Protein AF-A0A357T5W5-F1 (afdb_monomer_lite)

pLDDT: mean 95.03, std 3.57, range [70.94, 98.44]

Radius of gyration: 16.22 Å; chains: 1; bounding box: 42×27×41 Å

Structure (mmCIF, N/CA/C/O backbone):
data_AF-A0A357T5W5-F1
#
_entry.id   AF-A0A357T5W5-F1
#
loop_
_atom_site.group_PDB
_atom_site.id
_atom_site.type_symbol
_atom_site.label_atom_id
_atom_site.label_alt_id
_atom_site.label_comp_id
_atom_site.label_asym_id
_atom_site.label_entity_id
_atom_site.label_seq_id
_atom_site.pdbx_PDB_ins_code
_atom_site.Cartn_x
_atom_site.Cartn_y
_atom_site.Cartn_z
_atom_site.occupancy
_atom_site.B_iso_or_equiv
_atom_site.auth_seq_id
_atom_site.auth_comp_id
_atom_site.auth_asym_id
_atom_site.auth_atom_id
_atom_site.pdbx_PDB_model_num
ATOM 1 N N . ASP A 1 1 ? 4.347 16.842 -11.942 1.00 87.00 1 ASP A N 1
ATOM 2 C CA . ASP A 1 1 ? 3.102 16.610 -12.704 1.00 87.00 1 ASP A CA 1
ATOM 3 C C . ASP A 1 1 ? 2.387 15.322 -12.287 1.00 87.00 1 ASP A C 1
ATOM 5 O O . ASP A 1 1 ? 1.247 15.400 -11.843 1.00 87.00 1 ASP A O 1
ATOM 9 N N . ILE A 1 2 ? 3.052 14.156 -12.333 1.00 92.25 2 ILE A N 1
ATOM 10 C CA . ILE A 1 2 ? 2.414 12.856 -12.032 1.00 92.25 2 ILE A CA 1
ATOM 11 C C . ILE A 1 2 ? 1.764 12.770 -10.642 1.00 92.25 2 ILE A C 1
ATOM 13 O O . ILE A 1 2 ? 0.662 12.247 -10.541 1.00 92.25 2 ILE A O 1
ATOM 17 N N . ILE A 1 3 ? 2.386 13.351 -9.607 1.00 94.75 3 ILE A N 1
ATOM 18 C CA . ILE A 1 3 ? 1.844 13.403 -8.237 1.00 94.75 3 ILE A CA 1
ATOM 19 C C . ILE A 1 3 ? 0.488 14.128 -8.214 1.00 94.75 3 ILE A C 1
ATOM 21 O O . ILE A 1 3 ? -0.508 13.572 -7.769 1.00 94.75 3 ILE A O 1
ATOM 25 N N . ASN A 1 4 ? 0.407 15.344 -8.761 1.00 96.31 4 ASN A N 1
ATOM 26 C CA . ASN A 1 4 ? -0.832 16.132 -8.739 1.00 96.31 4 ASN A CA 1
ATOM 27 C C . ASN A 1 4 ? -1.959 15.451 -9.528 1.00 96.31 4 ASN A C 1
ATOM 29 O O . ASN A 1 4 ? -3.103 15.409 -9.075 1.00 96.31 4 ASN A O 1
ATOM 33 N N . LYS A 1 5 ? -1.637 14.893 -10.701 1.00 96.56 5 LYS A N 1
ATOM 34 C CA . LYS A 1 5 ? -2.619 14.221 -11.562 1.00 96.56 5 LYS A CA 1
ATOM 35 C C . LYS A 1 5 ? -3.129 12.917 -10.949 1.00 96.56 5 LYS A C 1
ATOM 37 O O . LYS A 1 5 ? -4.328 12.656 -11.014 1.00 96.56 5 LYS A O 1
ATOM 42 N N . SER A 1 6 ? -2.257 12.122 -10.328 1.00 96.06 6 SER A N 1
ATOM 43 C CA . SER A 1 6 ? -2.672 10.895 -9.643 1.00 96.06 6 SER A CA 1
ATOM 44 C C . SER A 1 6 ? -3.495 11.197 -8.387 1.00 96.06 6 SER A C 1
ATOM 46 O O . SER A 1 6 ? -4.497 10.523 -8.153 1.00 96.06 6 SER A O 1
ATOM 48 N N . HIS A 1 7 ? -3.166 12.258 -7.640 1.00 95.12 7 HIS A N 1
ATOM 49 C CA . HIS A 1 7 ? -3.998 12.737 -6.533 1.00 95.12 7 HIS A CA 1
ATOM 50 C C . HIS A 1 7 ? -5.398 13.143 -6.995 1.00 95.12 7 HIS A C 1
ATOM 52 O O . HIS A 1 7 ? -6.385 12.696 -6.410 1.00 95.12 7 HIS A O 1
ATOM 58 N N . PHE A 1 8 ? -5.497 13.945 -8.060 1.00 96.56 8 PHE A N 1
ATOM 59 C CA . PHE A 1 8 ? -6.792 14.332 -8.620 1.00 96.56 8 PHE A CA 1
ATOM 60 C C . PHE A 1 8 ? -7.598 13.109 -9.075 1.00 96.56 8 PHE A C 1
ATOM 62 O O . PHE A 1 8 ? -8.778 13.007 -8.752 1.00 96.56 8 PHE A O 1
ATOM 69 N N . LEU A 1 9 ? -6.964 12.153 -9.763 1.00 96.56 9 LEU A N 1
ATOM 70 C CA . LEU A 1 9 ? -7.614 10.911 -10.189 1.00 96.56 9 LEU A CA 1
ATOM 71 C C . LEU A 1 9 ? -8.157 10.108 -8.997 1.00 96.56 9 LEU A C 1
ATOM 73 O O . LEU A 1 9 ? -9.287 9.626 -9.050 1.00 96.56 9 LEU A O 1
ATOM 77 N N . GLY A 1 10 ? -7.375 9.981 -7.922 1.00 95.56 10 GLY A N 1
ATOM 78 C CA . GLY A 1 10 ? -7.814 9.317 -6.694 1.00 95.56 10 GLY A CA 1
ATOM 79 C C . GLY A 1 10 ? -9.004 10.025 -6.043 1.00 95.56 10 GLY A C 1
ATOM 80 O O . GLY A 1 10 ? -9.985 9.376 -5.686 1.00 95.56 10 GLY A O 1
ATOM 81 N N . ALA A 1 11 ? -8.957 11.357 -5.955 1.00 95.06 11 ALA A N 1
ATOM 82 C CA . ALA A 1 11 ? -10.044 12.163 -5.404 1.00 95.06 11 ALA A CA 1
ATOM 83 C C . ALA A 1 11 ? -11.328 12.068 -6.245 1.00 95.06 11 ALA A C 1
ATOM 85 O O . ALA A 1 11 ? -12.410 11.890 -5.693 1.00 95.06 11 ALA A O 1
ATOM 86 N N . ALA A 1 12 ? -11.208 12.126 -7.574 1.00 96.56 12 ALA A N 1
ATOM 87 C CA . ALA A 1 12 ? -12.336 11.999 -8.494 1.00 96.56 12 ALA A CA 1
ATOM 88 C C . ALA A 1 12 ? -12.970 10.596 -8.463 1.00 96.56 12 ALA A C 1
ATOM 90 O O . ALA A 1 12 ? -14.174 10.461 -8.671 1.00 96.56 12 ALA A O 1
ATOM 91 N N . TYR A 1 13 ? -12.177 9.551 -8.204 1.00 96.12 13 TYR A N 1
ATOM 92 C CA . TYR A 1 13 ? -12.678 8.180 -8.089 1.00 96.12 13 TYR A CA 1
ATOM 93 C C . TYR A 1 13 ? -13.421 7.913 -6.767 1.00 96.12 13 TYR A C 1
ATOM 95 O O . TYR A 1 13 ? -14.358 7.109 -6.754 1.00 96.12 13 TYR A O 1
ATOM 103 N N . GLY A 1 14 ? -13.041 8.608 -5.690 1.00 95.75 14 GLY A N 1
ATOM 104 C CA . GLY A 1 14 ? -13.668 8.525 -4.367 1.00 95.75 14 GLY A CA 1
ATOM 105 C C . GLY A 1 14 ? -12.893 7.639 -3.387 1.00 95.75 14 GLY A C 1
ATOM 106 O O . GLY A 1 14 ? -12.441 6.539 -3.725 1.00 95.75 14 GLY A O 1
ATOM 107 N N . MET A 1 15 ? -12.738 8.113 -2.146 1.00 89.44 15 MET A N 1
ATOM 108 C CA . MET A 1 15 ? -11.965 7.411 -1.113 1.00 89.44 15 MET A CA 1
ATOM 109 C C . MET A 1 15 ? -12.615 6.089 -0.702 1.00 89.44 15 MET A C 1
ATOM 111 O O . MET A 1 15 ? -11.921 5.091 -0.530 1.00 89.44 15 MET A O 1
ATOM 115 N N . GLU A 1 16 ? -13.940 6.046 -0.621 1.00 87.50 16 GLU A N 1
ATOM 116 C CA . GLU A 1 16 ? -14.728 4.871 -0.245 1.00 87.50 16 GLU A CA 1
ATOM 117 C C . GLU A 1 16 ? -14.572 3.698 -1.225 1.00 87.50 16 GLU A C 1
ATOM 119 O O . GLU A 1 16 ? -14.742 2.534 -0.859 1.00 87.50 16 GLU A O 1
ATOM 124 N N . LYS A 1 17 ? -14.210 3.990 -2.480 1.00 90.81 17 LYS A N 1
ATOM 125 C CA . LYS A 1 17 ? -13.952 2.980 -3.515 1.00 90.81 17 LYS A CA 1
ATOM 126 C C . LYS A 1 17 ? -12.485 2.590 -3.625 1.00 90.81 17 LYS A C 1
ATOM 128 O O . LYS A 1 17 ? -12.187 1.633 -4.341 1.00 90.81 17 LYS A O 1
ATOM 133 N N . MET A 1 18 ? -11.590 3.333 -2.980 1.00 92.62 18 MET A N 1
ATOM 134 C CA . MET A 1 18 ? -10.143 3.222 -3.155 1.00 92.62 18 MET A CA 1
ATOM 135 C C . MET A 1 18 ? -9.438 2.694 -1.906 1.00 92.62 18 MET A C 1
ATOM 137 O O . MET A 1 18 ? -8.524 1.881 -2.018 1.00 92.62 18 MET A O 1
ATOM 141 N N . MET A 1 19 ? -9.843 3.159 -0.725 1.00 91.19 19 MET A N 1
ATOM 142 C CA . MET A 1 19 ? -9.156 2.878 0.530 1.00 91.19 19 MET A CA 1
ATOM 143 C C . MET A 1 19 ? -9.129 1.375 0.824 1.00 91.19 19 MET A C 1
ATOM 145 O O . MET A 1 19 ? -10.147 0.691 0.728 1.00 91.19 19 MET A O 1
ATOM 149 N N . GLY A 1 20 ? -7.939 0.863 1.151 1.00 91.38 20 GLY A N 1
ATOM 150 C CA . GLY A 1 20 ? -7.728 -0.545 1.487 1.00 91.38 20 GLY A CA 1
ATOM 151 C C . GLY A 1 20 ? -7.943 -1.528 0.331 1.00 91.38 20 GLY A C 1
ATOM 152 O O . GLY A 1 20 ? -8.079 -2.716 0.597 1.00 91.38 20 GLY A O 1
ATOM 153 N N . ARG A 1 21 ? -8.005 -1.084 -0.934 1.00 92.75 21 ARG A N 1
ATOM 154 C CA . ARG A 1 21 ? -8.215 -1.955 -2.106 1.00 92.75 21 ARG A CA 1
ATOM 155 C C . ARG A 1 21 ? -7.004 -1.951 -3.035 1.00 92.75 21 ARG A C 1
ATOM 157 O O . ARG A 1 21 ? -6.385 -0.914 -3.244 1.00 92.75 21 ARG A O 1
ATOM 164 N N . ASP A 1 22 ? -6.717 -3.105 -3.634 1.00 93.12 22 ASP A N 1
ATOM 165 C CA . ASP A 1 22 ? -5.609 -3.282 -4.582 1.00 93.12 22 ASP A CA 1
ATOM 166 C C . ASP A 1 22 ? -5.868 -2.551 -5.917 1.00 93.12 22 ASP A C 1
ATOM 168 O O . ASP A 1 22 ? -5.168 -1.613 -6.308 1.00 93.12 22 ASP A O 1
ATOM 172 N N . HIS A 1 23 ? -6.936 -2.942 -6.615 1.00 93.88 23 HIS A N 1
ATOM 173 C CA . HIS A 1 23 ? -7.201 -2.480 -7.975 1.00 93.88 23 HIS A CA 1
ATOM 174 C C . HIS A 1 23 ? -7.884 -1.111 -8.005 1.00 93.88 23 HIS A C 1
ATOM 176 O O . HIS A 1 23 ? -9.110 -0.996 -8.063 1.00 93.88 23 HIS A O 1
ATOM 182 N N . THR A 1 24 ? -7.071 -0.059 -8.026 1.00 96.06 24 THR A N 1
ATOM 183 C CA . THR A 1 24 ? -7.529 1.335 -8.087 1.00 96.06 24 THR A CA 1
ATOM 184 C C . THR A 1 24 ? -7.038 2.021 -9.367 1.00 96.06 24 THR A C 1
ATOM 186 O O . THR A 1 24 ? -6.014 1.619 -9.925 1.00 96.06 24 THR A O 1
ATOM 189 N N . PRO A 1 25 ? -7.727 3.062 -9.875 1.00 95.94 25 PRO A N 1
ATOM 190 C CA . PRO A 1 25 ? -7.280 3.778 -11.073 1.00 95.94 25 PRO A CA 1
ATOM 191 C C . PRO A 1 25 ? -5.877 4.375 -10.931 1.00 95.94 25 PRO A C 1
ATOM 193 O O . PRO A 1 25 ? -5.085 4.314 -11.865 1.00 95.94 25 PRO A O 1
ATOM 196 N N . VAL A 1 26 ? -5.546 4.893 -9.745 1.00 95.88 26 VAL A N 1
ATOM 197 C CA . VAL A 1 26 ? -4.207 5.413 -9.441 1.00 95.88 26 VAL A CA 1
ATOM 198 C C . VAL A 1 26 ? -3.160 4.303 -9.529 1.00 95.88 26 VAL A C 1
ATOM 200 O O . VAL A 1 26 ? -2.126 4.489 -10.168 1.00 95.88 26 VAL A O 1
ATOM 203 N N . ARG A 1 27 ? -3.449 3.127 -8.956 1.00 96.06 27 ARG A N 1
ATOM 204 C CA . ARG A 1 27 ? -2.551 1.968 -9.025 1.00 96.06 27 ARG A CA 1
ATOM 205 C C . ARG A 1 27 ? -2.321 1.520 -10.468 1.00 96.06 27 ARG A C 1
ATOM 207 O O . ARG A 1 27 ? -1.174 1.350 -10.858 1.00 96.06 27 ARG A O 1
ATOM 214 N N . LYS A 1 28 ? -3.378 1.454 -11.285 1.00 96.31 28 LYS A N 1
ATOM 215 C CA . LYS A 1 28 ? -3.284 1.116 -12.718 1.00 96.31 28 LYS A CA 1
ATOM 216 C C . LYS A 1 28 ? -2.384 2.072 -13.504 1.00 96.31 28 LYS A C 1
ATOM 218 O O . LYS A 1 28 ? -1.635 1.621 -14.360 1.00 96.31 28 LYS A O 1
ATOM 223 N N . VAL A 1 29 ? -2.434 3.377 -13.217 1.00 96.69 29 VAL A N 1
ATOM 224 C CA . VAL A 1 29 ? -1.547 4.363 -13.865 1.00 96.69 29 VAL A CA 1
ATOM 225 C C . VAL A 1 29 ? -0.082 4.090 -13.530 1.00 96.69 29 VAL A C 1
ATOM 227 O O . VAL A 1 29 ? 0.772 4.159 -14.411 1.00 96.69 29 VAL A O 1
ATOM 230 N N . PHE A 1 30 ? 0.221 3.770 -12.272 1.00 95.56 30 PHE A N 1
ATOM 231 C CA . PHE A 1 30 ? 1.590 3.466 -11.870 1.00 95.56 30 PHE A CA 1
ATOM 232 C C . PHE A 1 30 ? 2.073 2.106 -12.380 1.00 95.56 30 PHE A C 1
ATOM 234 O O . PHE A 1 30 ? 3.233 1.998 -12.754 1.00 95.56 30 PHE A O 1
ATOM 241 N N . ASP A 1 31 ? 1.199 1.102 -12.438 1.00 95.69 31 ASP A N 1
ATOM 242 C CA . ASP A 1 31 ? 1.529 -0.212 -13.000 1.00 95.69 31 ASP A CA 1
ATOM 243 C C . ASP A 1 31 ? 1.828 -0.085 -14.503 1.00 95.69 31 ASP A C 1
ATOM 245 O O . ASP A 1 31 ? 2.853 -0.570 -14.972 1.00 95.69 31 ASP A O 1
ATOM 249 N N . TYR A 1 32 ? 1.029 0.703 -15.235 1.00 96.62 32 TYR A N 1
ATOM 250 C CA . TYR A 1 32 ? 1.320 1.048 -16.628 1.00 96.62 32 TYR A CA 1
ATOM 251 C C . TYR A 1 32 ? 2.683 1.736 -16.772 1.00 96.62 32 TYR A C 1
ATOM 253 O O . TYR A 1 32 ? 3.453 1.403 -17.671 1.00 96.62 32 TYR A O 1
ATOM 261 N N . ALA A 1 33 ? 2.999 2.692 -15.895 1.00 95.25 33 ALA A N 1
ATOM 262 C CA . ALA A 1 33 ? 4.275 3.391 -15.964 1.00 95.25 33 ALA A CA 1
ATOM 263 C C . ALA A 1 33 ? 5.471 2.469 -15.681 1.00 95.25 33 ALA A C 1
ATOM 265 O O . ALA A 1 33 ? 6.498 2.583 -16.351 1.00 95.25 33 ALA A O 1
ATOM 266 N N . GLU A 1 34 ? 5.317 1.547 -14.732 1.00 95.00 34 GLU A N 1
ATOM 267 C CA . GLU A 1 34 ? 6.322 0.536 -14.411 1.00 95.00 34 GLU A CA 1
ATOM 268 C C . GLU A 1 34 ? 6.600 -0.381 -15.608 1.00 95.00 34 GLU A C 1
ATOM 270 O O . GLU A 1 34 ? 7.756 -0.565 -15.990 1.00 95.00 34 GLU A O 1
ATOM 275 N N . GLU A 1 35 ? 5.543 -0.880 -16.250 1.00 95.25 35 GLU A N 1
ATOM 276 C CA . GLU A 1 35 ? 5.631 -1.790 -17.396 1.00 95.25 35 GLU A CA 1
ATOM 277 C C . GLU A 1 35 ? 6.178 -1.130 -18.670 1.00 95.25 35 GLU A C 1
ATOM 279 O O . GLU A 1 35 ? 6.838 -1.798 -19.462 1.00 95.25 35 GLU A O 1
ATOM 284 N N . HIS A 1 36 ? 5.908 0.163 -18.889 1.00 96.69 36 HIS A N 1
ATOM 285 C CA . HIS A 1 36 ? 6.177 0.812 -20.180 1.00 96.69 36 HIS A CA 1
ATOM 286 C C . HIS A 1 36 ? 7.350 1.792 -20.167 1.00 96.69 36 HIS A C 1
ATOM 288 O O . HIS A 1 36 ? 7.922 2.060 -21.222 1.00 96.69 36 HIS A O 1
ATOM 294 N N . PHE A 1 37 ? 7.696 2.368 -19.013 1.00 96.06 37 PHE A N 1
ATOM 295 C CA . PHE A 1 37 ? 8.687 3.450 -18.950 1.00 96.06 37 PHE A CA 1
ATOM 296 C C . PHE A 1 37 ? 9.841 3.182 -17.994 1.00 96.06 37 PHE A C 1
ATOM 298 O O . PHE A 1 37 ? 10.857 3.870 -18.085 1.00 96.06 37 PHE A O 1
ATOM 305 N N . LEU A 1 38 ? 9.708 2.222 -17.076 1.00 95.38 38 LEU A N 1
ATOM 306 C CA . LEU A 1 38 ? 10.707 2.006 -16.032 1.00 95.38 38 LEU A CA 1
ATOM 307 C C . LEU A 1 38 ? 11.506 0.714 -16.207 1.00 95.38 38 LEU A C 1
ATOM 309 O O . LEU A 1 38 ? 12.405 0.478 -15.405 1.00 95.38 38 LEU A O 1
ATOM 313 N N . THR A 1 39 ? 11.254 -0.100 -17.238 1.00 93.19 39 THR A N 1
ATOM 314 C CA . THR A 1 39 ? 11.885 -1.425 -17.429 1.00 93.19 39 THR A CA 1
ATOM 315 C C . THR A 1 39 ? 13.413 -1.388 -17.354 1.00 93.19 39 THR A C 1
ATOM 317 O O . THR A 1 39 ? 14.005 -2.207 -16.653 1.00 93.19 39 THR A O 1
ATOM 320 N N . GLU A 1 40 ? 14.038 -0.384 -17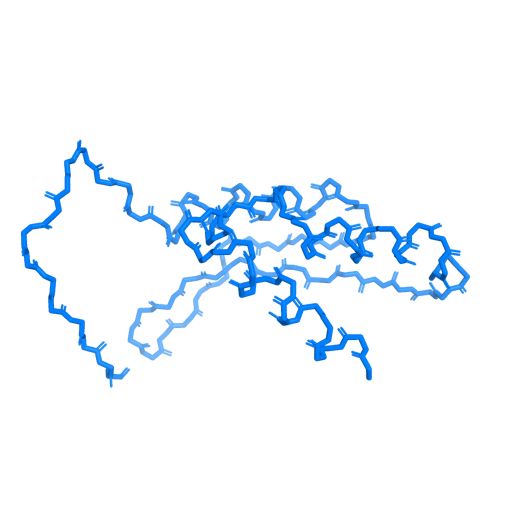.975 1.00 95.88 40 GLU A N 1
ATOM 321 C CA . GLU A 1 40 ? 15.499 -0.215 -18.029 1.00 95.88 40 GLU A CA 1
ATOM 322 C C . GLU A 1 40 ? 16.105 0.375 -16.747 1.00 95.88 40 GLU A C 1
ATOM 324 O O . GLU A 1 40 ? 17.323 0.383 -16.565 1.00 95.88 40 GLU A O 1
ATOM 329 N N . VAL A 1 41 ? 15.272 0.886 -15.838 1.00 95.94 41 VAL A N 1
ATOM 330 C CA . VAL A 1 41 ? 15.734 1.394 -14.547 1.00 95.94 41 VAL A CA 1
ATOM 331 C C . VAL A 1 41 ? 15.884 0.201 -13.597 1.00 95.94 41 VAL A C 1
ATOM 333 O O . VAL A 1 41 ? 14.924 -0.557 -13.437 1.00 95.94 41 VAL A O 1
ATOM 336 N N . PRO A 1 42 ? 17.042 0.006 -12.934 1.00 94.00 42 PRO A N 1
ATOM 337 C CA . PRO A 1 42 ? 17.271 -1.119 -12.025 1.00 94.00 42 PRO A CA 1
ATOM 338 C C . PRO A 1 42 ? 16.560 -0.908 -10.675 1.00 94.00 42 PRO A C 1
ATOM 340 O O . PRO A 1 42 ? 17.191 -0.776 -9.627 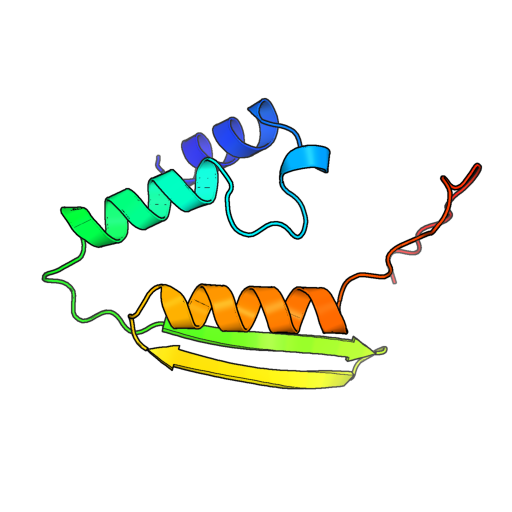1.00 94.00 42 PRO A O 1
ATOM 343 N N . LEU A 1 43 ? 15.228 -0.832 -10.704 1.00 94.31 43 LEU A N 1
ATOM 344 C CA . LEU A 1 43 ? 14.382 -0.621 -9.534 1.00 94.31 43 LEU A CA 1
ATOM 345 C C . LEU A 1 43 ? 14.187 -1.915 -8.742 1.00 94.31 43 LEU A C 1
ATOM 347 O O . LEU A 1 43 ? 14.031 -2.999 -9.304 1.00 94.31 43 LEU A O 1
ATOM 351 N N . GLN A 1 44 ? 14.132 -1.770 -7.421 1.00 95.62 44 GLN A N 1
ATOM 352 C CA . GLN A 1 44 ? 13.657 -2.795 -6.501 1.00 95.62 44 GLN A CA 1
ATOM 353 C C . GLN A 1 44 ? 12.684 -2.171 -5.512 1.00 95.62 44 GLN A C 1
ATOM 355 O O . GLN A 1 44 ? 12.948 -1.091 -4.980 1.00 95.62 44 GLN A O 1
ATOM 360 N N . TYR A 1 45 ? 11.580 -2.865 -5.246 1.00 96.88 45 TYR A N 1
ATOM 361 C CA . TYR A 1 45 ? 10.627 -2.455 -4.225 1.00 96.88 45 TYR A CA 1
ATOM 362 C C . TYR A 1 45 ? 10.846 -3.256 -2.950 1.00 96.88 45 TYR A C 1
ATOM 364 O O . TYR A 1 45 ? 11.053 -4.469 -2.978 1.00 96.88 45 TYR A O 1
ATOM 372 N N . ILE A 1 46 ? 10.791 -2.547 -1.828 1.00 98.00 46 ILE A N 1
ATOM 373 C CA . ILE A 1 46 ? 10.793 -3.109 -0.484 1.00 98.00 46 ILE A CA 1
ATOM 374 C C . ILE A 1 46 ? 9.483 -2.656 0.145 1.00 98.00 46 ILE A C 1
ATOM 376 O O . ILE A 1 46 ? 9.300 -1.477 0.438 1.00 98.00 46 ILE A O 1
ATOM 380 N N . LEU A 1 47 ? 8.549 -3.587 0.284 1.00 98.06 47 LEU A N 1
ATOM 381 C CA . LEU A 1 47 ? 7.210 -3.337 0.794 1.00 98.06 47 LEU A CA 1
ATOM 382 C C . LEU A 1 47 ? 7.140 -3.881 2.219 1.00 98.06 47 LEU A C 1
ATOM 384 O O . LEU A 1 47 ? 7.250 -5.090 2.436 1.00 98.06 47 LEU A O 1
ATOM 388 N N . THR A 1 48 ? 6.968 -2.990 3.191 1.00 98.00 48 THR A N 1
ATOM 389 C CA . THR A 1 48 ? 6.804 -3.353 4.601 1.00 98.00 48 THR A CA 1
ATOM 390 C C . THR A 1 48 ? 5.353 -3.193 5.012 1.00 98.00 48 THR A C 1
ATOM 392 O O . THR A 1 48 ? 4.807 -2.091 4.952 1.00 98.00 48 THR A O 1
ATOM 395 N N . VAL A 1 49 ? 4.744 -4.280 5.470 1.00 98.31 49 VAL A N 1
ATOM 396 C CA . VAL A 1 49 ? 3.447 -4.238 6.143 1.00 98.31 49 VAL A CA 1
ATOM 397 C C . VAL A 1 49 ? 3.710 -4.081 7.626 1.00 98.31 49 VAL A C 1
ATOM 399 O O . VAL A 1 49 ? 4.411 -4.900 8.219 1.00 98.31 49 VAL A O 1
ATOM 402 N N . THR A 1 50 ? 3.164 -3.029 8.221 1.00 97.88 50 THR A N 1
ATOM 403 C CA . THR A 1 50 ? 3.381 -2.696 9.626 1.00 97.88 50 THR A CA 1
ATOM 404 C C . THR A 1 50 ? 2.062 -2.492 10.353 1.00 97.88 50 THR A C 1
ATOM 406 O O . THR A 1 50 ? 1.037 -2.216 9.730 1.00 97.88 50 THR A O 1
ATOM 409 N N . THR A 1 51 ? 2.111 -2.609 11.676 1.00 97.19 51 THR A N 1
ATOM 410 C CA . THR A 1 51 ? 1.082 -2.123 12.604 1.00 97.19 51 THR A CA 1
ATOM 411 C C . THR A 1 51 ? 1.759 -1.268 13.661 1.00 97.19 51 THR A C 1
ATOM 413 O O . THR A 1 51 ? 2.864 -1.599 14.101 1.00 97.19 51 THR A O 1
ATOM 416 N N . THR A 1 52 ? 1.084 -0.213 14.102 1.00 94.50 52 THR A N 1
ATOM 417 C CA . THR A 1 52 ? 1.584 0.689 15.144 1.00 94.50 52 THR A CA 1
ATOM 418 C C . THR A 1 52 ? 0.655 0.643 16.351 1.00 94.50 52 THR A C 1
ATOM 420 O O . THR A 1 52 ? -0.563 0.747 16.207 1.00 94.50 52 THR A O 1
ATOM 423 N N . LYS A 1 53 ? 1.226 0.465 17.544 1.00 90.62 53 LYS A N 1
ATOM 424 C CA . LYS A 1 53 ? 0.518 0.495 18.828 1.00 90.62 53 LYS A CA 1
ATOM 425 C C . LYS A 1 53 ? 1.257 1.447 19.765 1.00 90.62 53 LYS A C 1
ATOM 427 O O . LYS A 1 53 ? 2.326 1.122 20.277 1.00 90.62 53 LYS A O 1
ATOM 432 N N . GLY A 1 54 ? 0.693 2.636 19.974 1.00 88.62 54 GLY A N 1
ATOM 433 C CA . GLY A 1 54 ? 1.380 3.706 20.702 1.00 88.62 54 GLY A CA 1
ATOM 434 C C . GLY A 1 54 ? 2.707 4.075 20.013 1.00 88.62 54 GLY A C 1
ATOM 435 O O . GLY A 1 54 ? 2.701 4.286 18.802 1.00 88.62 54 GLY A O 1
ATOM 436 N N . PRO A 1 55 ? 3.845 4.130 20.733 1.00 91.44 55 PRO A N 1
ATOM 437 C CA . PRO A 1 55 ? 5.142 4.463 20.139 1.00 9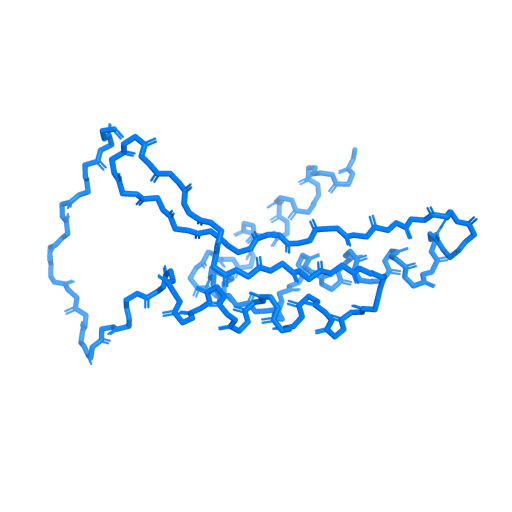1.44 55 PRO A CA 1
ATOM 438 C C . PRO A 1 55 ? 5.792 3.294 19.378 1.00 91.44 55 PRO A C 1
ATOM 440 O O . PRO A 1 55 ? 6.815 3.485 18.721 1.00 91.44 55 PRO A O 1
ATOM 443 N N . GLU A 1 56 ? 5.247 2.079 19.475 1.00 95.50 56 GLU A N 1
ATOM 444 C CA . GLU A 1 56 ? 5.861 0.878 18.911 1.00 95.50 56 GLU A CA 1
ATOM 445 C C . GLU A 1 56 ? 5.294 0.558 17.527 1.00 95.50 56 GLU A C 1
ATOM 447 O O . GLU A 1 56 ? 4.082 0.448 17.339 1.00 95.50 56 GLU A O 1
ATOM 452 N N . THR A 1 57 ? 6.184 0.373 16.550 1.00 96.56 57 THR A N 1
ATOM 453 C CA . THR A 1 57 ? 5.832 -0.089 15.202 1.00 96.56 57 THR A CA 1
ATOM 454 C C . THR A 1 57 ? 6.481 -1.437 14.938 1.00 96.56 57 THR A C 1
ATOM 456 O O . THR A 1 57 ? 7.698 -1.586 15.049 1.00 96.56 57 THR A O 1
ATOM 459 N N . THR A 1 58 ? 5.666 -2.416 14.559 1.00 97.56 58 THR A N 1
ATOM 460 C CA . THR A 1 58 ? 6.103 -3.781 14.259 1.00 97.56 58 THR A CA 1
ATOM 461 C C . THR A 1 58 ? 5.961 -4.055 12.770 1.00 97.56 58 THR A C 1
ATOM 463 O O . THR A 1 58 ? 4.961 -3.675 12.161 1.00 97.56 58 THR A O 1
ATOM 466 N N . ILE A 1 59 ? 6.958 -4.724 12.185 1.00 97.94 59 ILE A N 1
ATOM 467 C CA . ILE A 1 59 ? 6.882 -5.256 10.822 1.00 97.94 59 ILE A CA 1
ATOM 468 C C . ILE A 1 59 ? 6.172 -6.610 10.881 1.00 97.94 59 ILE A C 1
ATOM 470 O O . ILE A 1 59 ? 6.680 -7.549 11.488 1.00 97.94 59 ILE A O 1
ATOM 474 N N . ASN A 1 60 ? 5.022 -6.701 10.221 1.00 96.88 60 ASN A N 1
ATOM 475 C CA . ASN A 1 60 ? 4.215 -7.916 10.099 1.00 96.88 60 ASN A CA 1
ATOM 476 C C . ASN A 1 60 ? 4.521 -8.681 8.805 1.00 96.88 60 ASN A C 1
ATOM 478 O O . ASN A 1 60 ? 4.317 -9.888 8.734 1.00 96.88 60 ASN A O 1
ATOM 482 N N . GLY A 1 61 ? 5.038 -7.991 7.784 1.00 97.50 61 GLY A N 1
ATOM 483 C CA . GLY A 1 61 ? 5.420 -8.600 6.514 1.00 97.50 61 GLY A CA 1
ATOM 484 C C . GLY A 1 61 ? 6.471 -7.783 5.773 1.00 97.50 61 GLY A C 1
ATOM 485 O O . GLY A 1 61 ? 6.471 -6.552 5.832 1.00 97.50 61 GLY A O 1
ATOM 486 N N . LEU A 1 62 ? 7.365 -8.478 5.070 1.00 98.25 62 LEU A N 1
ATOM 487 C CA . LEU A 1 62 ? 8.425 -7.896 4.252 1.00 98.25 62 LEU A CA 1
ATOM 488 C C . LEU A 1 62 ? 8.428 -8.581 2.885 1.00 98.25 62 LEU A C 1
ATOM 490 O O . LEU A 1 62 ? 8.738 -9.766 2.785 1.00 98.25 62 LEU A O 1
ATOM 494 N N . PHE A 1 63 ? 8.102 -7.824 1.840 1.00 98.44 63 PHE A N 1
ATOM 495 C CA . PHE A 1 63 ? 8.017 -8.316 0.467 1.00 98.44 63 PHE A CA 1
ATOM 496 C C . PHE A 1 63 ? 9.008 -7.532 -0.388 1.00 98.44 63 PHE A C 1
ATOM 498 O O . PHE A 1 63 ? 8.909 -6.310 -0.504 1.00 98.44 63 PHE A O 1
ATOM 505 N N . ILE A 1 64 ? 10.004 -8.226 -0.941 1.00 98.31 64 ILE A N 1
ATOM 506 C CA . ILE A 1 64 ? 11.127 -7.598 -1.641 1.00 98.31 64 ILE A CA 1
ATOM 507 C C . ILE A 1 64 ? 11.193 -8.117 -3.064 1.00 98.31 64 ILE A C 1
ATOM 509 O O . ILE A 1 64 ? 11.299 -9.321 -3.296 1.00 98.31 64 ILE A O 1
ATOM 513 N N . GLY A 1 65 ? 11.175 -7.192 -4.012 1.00 96.50 65 GLY A N 1
ATOM 514 C CA . GLY A 1 65 ? 11.349 -7.489 -5.420 1.00 96.50 65 GLY A CA 1
ATOM 515 C C . GLY A 1 65 ? 10.510 -6.587 -6.307 1.00 96.50 65 GLY A C 1
ATOM 516 O O . GLY A 1 65 ? 9.744 -5.743 -5.851 1.00 96.50 65 GLY A O 1
ATOM 517 N N . ARG A 1 66 ? 10.660 -6.787 -7.612 1.00 95.00 66 ARG A N 1
ATOM 518 C CA . ARG A 1 66 ? 10.006 -5.968 -8.635 1.00 95.00 66 ARG A CA 1
ATOM 519 C C . ARG A 1 66 ? 8.665 -6.524 -9.123 1.00 95.00 66 ARG A C 1
ATOM 521 O O . ARG A 1 66 ? 7.892 -5.826 -9.764 1.00 95.00 66 ARG A O 1
ATOM 528 N N . ASN A 1 67 ? 8.389 -7.796 -8.841 1.00 94.94 67 ASN A N 1
ATOM 529 C CA . ASN A 1 67 ? 7.197 -8.465 -9.347 1.00 94.94 67 ASN A CA 1
ATOM 530 C C . ASN A 1 67 ? 5.926 -7.888 -8.702 1.00 94.94 67 ASN A C 1
ATOM 532 O O . ASN A 1 67 ? 5.819 -7.839 -7.477 1.00 94.94 67 ASN A O 1
ATOM 536 N N . ARG A 1 68 ? 4.936 -7.531 -9.529 1.00 95.38 68 ARG A N 1
ATOM 537 C CA . ARG A 1 68 ? 3.636 -6.999 -9.100 1.00 95.38 68 ARG A CA 1
ATOM 538 C C . ARG A 1 68 ? 2.897 -7.902 -8.102 1.00 95.38 68 ARG A C 1
ATOM 540 O O . ARG A 1 68 ? 2.218 -7.391 -7.215 1.00 95.38 68 ARG A O 1
ATOM 547 N N . ARG A 1 69 ? 3.104 -9.218 -8.173 1.00 97.25 69 ARG A N 1
ATOM 548 C CA . ARG A 1 69 ? 2.560 -10.195 -7.222 1.00 97.25 69 ARG A CA 1
ATOM 549 C C . ARG A 1 69 ? 3.008 -9.942 -5.778 1.00 97.25 69 ARG A C 1
ATOM 551 O O . ARG A 1 69 ? 2.240 -10.163 -4.853 1.00 97.25 69 ARG A O 1
ATOM 558 N N . LEU A 1 70 ? 4.226 -9.441 -5.563 1.00 97.62 70 LEU A N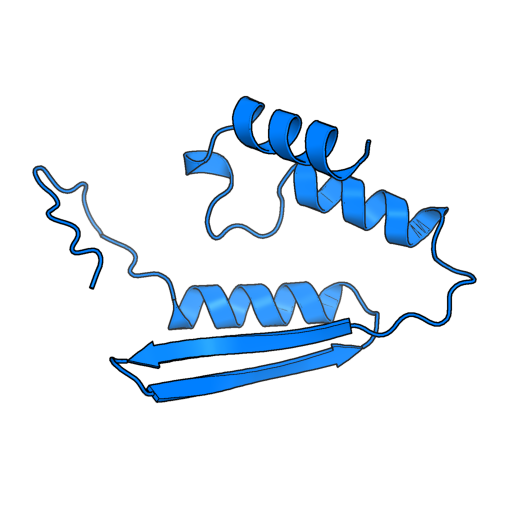 1
ATOM 559 C CA . LEU A 1 70 ? 4.708 -9.111 -4.215 1.00 97.62 70 LEU A CA 1
ATOM 560 C C . LEU A 1 70 ? 3.911 -7.954 -3.603 1.00 97.62 70 LEU A C 1
ATOM 562 O O . LEU A 1 70 ? 3.686 -7.927 -2.397 1.00 97.62 70 LEU A O 1
ATOM 566 N N . PHE A 1 71 ? 3.445 -7.020 -4.438 1.00 97.06 71 PHE A N 1
ATOM 567 C CA . PHE A 1 71 ? 2.528 -5.972 -4.002 1.00 97.06 71 PHE A CA 1
ATOM 568 C C . PHE A 1 71 ? 1.151 -6.536 -3.649 1.00 97.06 71 PHE A C 1
ATOM 570 O O . PHE A 1 71 ? 0.618 -6.170 -2.609 1.00 97.06 71 PHE A O 1
ATOM 577 N N . GLU A 1 72 ? 0.594 -7.447 -4.453 1.00 97.31 72 GLU A N 1
ATOM 578 C CA . GLU A 1 72 ? -0.662 -8.145 -4.118 1.00 97.31 72 GLU A CA 1
ATOM 579 C C . GLU A 1 72 ? -0.572 -8.865 -2.768 1.00 97.31 72 GLU A C 1
ATOM 581 O O . GLU A 1 72 ? -1.450 -8.711 -1.920 1.00 97.31 72 GLU A O 1
ATOM 586 N N . GLU A 1 73 ? 0.513 -9.607 -2.538 1.00 98.00 73 GLU A N 1
ATOM 587 C CA . GLU A 1 73 ? 0.746 -10.316 -1.277 1.00 98.00 73 GLU A CA 1
ATOM 588 C C . GLU A 1 73 ? 0.873 -9.337 -0.094 1.00 98.00 73 GLU A C 1
ATOM 590 O O . GLU A 1 73 ? 0.255 -9.554 0.952 1.00 98.00 73 GLU A O 1
ATOM 595 N N . ALA A 1 74 ? 1.570 -8.209 -0.278 1.00 98.06 74 ALA A N 1
ATOM 596 C CA . ALA A 1 74 ? 1.663 -7.152 0.728 1.00 98.06 74 ALA A CA 1
ATOM 597 C C . ALA A 1 74 ? 0.310 -6.474 1.013 1.00 98.06 74 ALA A C 1
ATOM 599 O O . ALA A 1 74 ? 0.001 -6.174 2.168 1.00 98.06 74 ALA A O 1
ATOM 600 N N . VAL A 1 75 ? -0.521 -6.242 -0.010 1.00 97.12 75 VAL A N 1
ATOM 601 C CA . VAL A 1 75 ? -1.873 -5.688 0.165 1.00 97.12 75 VAL A CA 1
ATOM 602 C C . VAL A 1 75 ? -2.748 -6.653 0.952 1.00 97.12 75 VAL A C 1
ATOM 604 O O . VAL A 1 75 ? -3.399 -6.220 1.89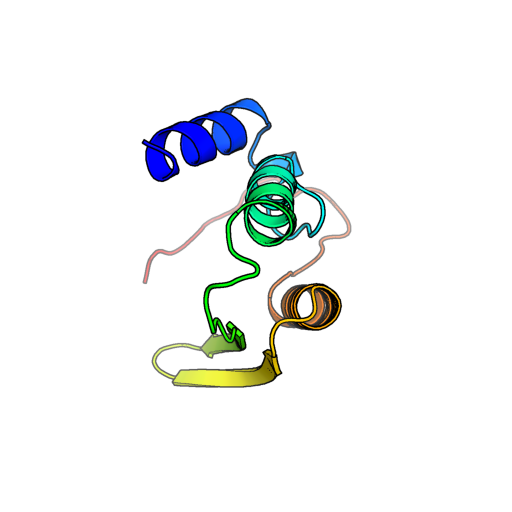9 1.00 97.12 75 VAL A O 1
ATOM 607 N N . LEU A 1 76 ? -2.737 -7.944 0.610 1.00 97.00 76 LEU A N 1
ATOM 608 C CA . LEU A 1 76 ? -3.507 -8.962 1.328 1.00 97.00 76 LEU A CA 1
ATOM 609 C C . LEU A 1 76 ? -3.094 -9.049 2.799 1.00 97.00 76 LEU A C 1
ATOM 611 O O . LEU A 1 76 ? -3.956 -9.139 3.671 1.00 97.00 76 LEU A O 1
ATOM 615 N N . GLU A 1 77 ? -1.793 -9.003 3.091 1.00 97.88 77 GLU A N 1
ATOM 616 C CA . GLU A 1 77 ? -1.315 -8.992 4.473 1.00 97.88 77 GLU A CA 1
ATOM 617 C C . GLU A 1 77 ? -1.729 -7.703 5.195 1.00 97.88 77 GLU A C 1
ATOM 619 O O . GLU A 1 77 ? -2.259 -7.756 6.301 1.00 97.88 77 GLU A O 1
ATOM 624 N N . SER A 1 78 ? -1.603 -6.541 4.550 1.00 97.38 78 SER A N 1
ATOM 625 C CA . SER A 1 78 ? -2.039 -5.270 5.138 1.00 97.38 78 SER A CA 1
ATOM 626 C C . SER A 1 78 ? -3.542 -5.238 5.414 1.00 97.38 78 SER A C 1
ATOM 628 O O . SER A 1 78 ? -3.955 -4.793 6.478 1.00 97.38 78 SER A O 1
ATOM 630 N N . GLN A 1 79 ? -4.375 -5.765 4.514 1.00 96.25 79 GLN A N 1
ATOM 631 C CA . GLN A 1 79 ? -5.820 -5.857 4.730 1.00 96.25 79 GLN A CA 1
ATOM 632 C C . GLN A 1 79 ? -6.168 -6.710 5.9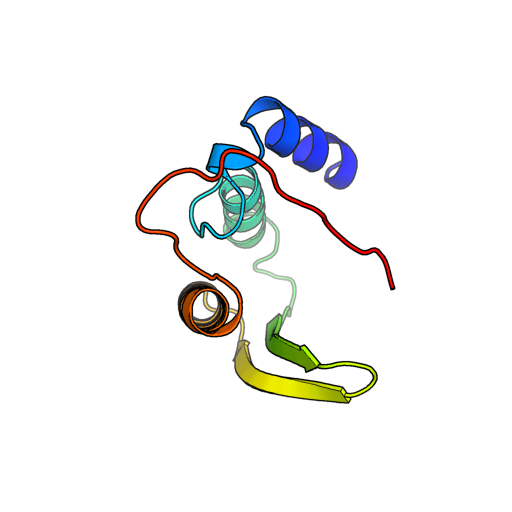54 1.00 96.25 79 GLN A C 1
ATOM 634 O O . GLN A 1 79 ? -7.080 -6.352 6.690 1.00 96.25 79 GLN A O 1
ATOM 639 N N . LYS A 1 80 ? -5.442 -7.810 6.193 1.00 96.19 80 LYS A N 1
ATOM 640 C CA . LYS A 1 80 ? -5.655 -8.660 7.376 1.00 96.19 80 LYS A CA 1
ATOM 641 C C . LYS A 1 80 ? -5.262 -7.966 8.678 1.00 96.19 80 LYS A C 1
ATOM 643 O O . LYS A 1 80 ? -5.913 -8.192 9.689 1.00 96.19 80 LYS A O 1
ATOM 648 N N . GLN A 1 81 ? -4.187 -7.177 8.660 1.00 96.50 81 GLN A N 1
ATOM 649 C CA . GLN A 1 81 ? -3.609 -6.587 9.872 1.00 96.50 81 GLN A CA 1
ATOM 650 C C . GLN A 1 81 ? -4.158 -5.191 10.199 1.00 96.50 81 GLN A C 1
ATOM 652 O O . GLN A 1 81 ? -4.151 -4.794 11.359 1.00 96.50 81 GLN A O 1
ATOM 657 N N . ASN A 1 82 ? -4.597 -4.433 9.188 1.00 95.81 82 ASN A N 1
ATOM 658 C CA . ASN A 1 82 ? -4.868 -2.995 9.299 1.00 95.81 82 ASN A CA 1
ATOM 659 C C . ASN A 1 82 ? -6.315 -2.594 8.973 1.00 95.81 82 ASN A C 1
ATOM 661 O O . ASN A 1 82 ? -6.609 -1.399 8.938 1.00 95.81 82 ASN A O 1
ATOM 665 N N . LEU A 1 83 ? -7.215 -3.545 8.699 1.00 94.38 83 LEU A N 1
ATOM 666 C CA . LEU A 1 83 ? -8.631 -3.253 8.466 1.00 94.38 83 LEU A CA 1
ATOM 667 C C . LEU A 1 83 ? -9.522 -4.005 9.449 1.00 94.38 83 LEU A C 1
ATOM 669 O O . LEU A 1 83 ? -9.586 -5.232 9.437 1.00 94.38 83 LEU A O 1
ATOM 673 N N . ASP A 1 84 ? -10.311 -3.245 10.200 1.00 93.00 84 ASP A N 1
ATOM 674 C CA . ASP A 1 84 ? -11.422 -3.774 10.982 1.00 93.00 84 ASP A CA 1
ATOM 675 C C . ASP A 1 84 ? -12.698 -3.733 10.135 1.00 93.00 84 ASP A C 1
ATOM 677 O O . ASP A 1 84 ? -13.333 -2.688 9.957 1.00 93.00 84 ASP A O 1
ATOM 681 N N . LEU A 1 85 ? -13.070 -4.881 9.564 1.00 91.69 85 LEU A N 1
ATOM 682 C CA . LEU A 1 85 ? -14.310 -5.007 8.802 1.00 91.69 85 LEU A CA 1
ATOM 683 C C . LEU A 1 85 ? -15.505 -5.093 9.754 1.00 91.69 85 LEU A C 1
ATOM 685 O O . LEU A 1 85 ? -15.566 -5.951 10.631 1.00 91.69 85 LEU A O 1
ATOM 689 N N . LEU A 1 86 ? -16.477 -4.207 9.553 1.00 93.81 86 LEU A N 1
ATOM 690 C CA . LEU A 1 86 ? -17.670 -4.116 10.389 1.00 93.81 86 LEU A CA 1
ATOM 691 C C . LEU A 1 86 ? -18.864 -4.773 9.698 1.00 93.81 86 LEU A C 1
ATOM 693 O O . LEU A 1 86 ? -19.123 -4.530 8.521 1.00 93.81 86 LEU A O 1
ATOM 697 N N . GLU A 1 87 ? -19.644 -5.546 10.452 1.00 96.12 87 GLU A N 1
ATOM 698 C CA . GLU A 1 87 ? -20.843 -6.228 9.940 1.00 96.12 87 GLU A CA 1
ATOM 699 C C . GLU A 1 87 ? -21.982 -5.261 9.582 1.00 96.12 87 GLU A C 1
ATOM 701 O O . GLU A 1 87 ? -22.844 -5.575 8.763 1.00 96.12 87 GLU A O 1
ATOM 706 N N . ARG A 1 88 ? -22.008 -4.077 10.208 1.00 96.38 88 ARG A N 1
ATOM 707 C CA . ARG A 1 88 ? -23.047 -3.062 10.004 1.00 96.38 88 ARG A CA 1
ATOM 708 C C . ARG A 1 88 ? -22.489 -1.639 10.097 1.00 96.38 88 ARG A C 1
ATOM 710 O O . ARG A 1 88 ? -21.522 -1.417 10.827 1.00 96.38 88 ARG A O 1
ATOM 717 N N . PRO A 1 89 ? -23.123 -0.655 9.435 1.00 95.00 89 PRO A N 1
ATOM 718 C CA . PRO A 1 89 ? -22.722 0.745 9.534 1.00 95.00 89 PRO A CA 1
ATOM 719 C C . PRO A 1 89 ? -22.794 1.289 10.970 1.00 95.00 89 PRO A C 1
ATOM 721 O O . PRO A 1 89 ? -23.695 0.943 11.742 1.00 95.00 89 PRO A O 1
ATOM 724 N N . LEU A 1 90 ? -21.862 2.181 11.311 1.00 95.81 90 LEU A N 1
ATOM 725 C CA . LEU A 1 90 ? -21.838 2.898 12.587 1.00 95.81 90 LEU A CA 1
ATOM 726 C C . LEU A 1 90 ? -22.666 4.185 12.493 1.00 95.81 90 LEU A C 1
ATOM 728 O O . LEU A 1 90 ? -22.600 4.900 11.497 1.00 95.81 90 LEU A O 1
ATOM 732 N N . SER A 1 91 ? -23.420 4.506 13.547 1.00 97.56 91 SER A N 1
ATOM 733 C CA . SER A 1 91 ? -24.203 5.750 13.627 1.00 97.56 91 SER A CA 1
ATOM 734 C C . SER A 1 91 ? -23.380 6.953 14.095 1.00 97.56 91 SER A C 1
ATOM 736 O O . SER A 1 91 ? -23.711 8.092 13.776 1.00 97.56 91 SER A O 1
ATOM 738 N N . LYS A 1 92 ? -22.313 6.710 14.862 1.00 97.31 92 LYS A N 1
ATOM 739 C CA . LYS A 1 92 ? -21.384 7.727 15.355 1.00 97.31 92 LYS A CA 1
ATOM 740 C C . LYS A 1 92 ? -19.995 7.116 15.486 1.00 97.31 92 LYS A C 1
ATOM 742 O O . LYS A 1 92 ? -19.856 6.025 16.033 1.00 97.31 92 LYS A O 1
ATOM 747 N N . VAL A 1 93 ? -18.986 7.844 15.020 1.00 96.00 93 VAL A N 1
ATOM 748 C CA . VAL A 1 93 ? -17.569 7.488 15.149 1.00 96.00 93 VAL A CA 1
ATOM 749 C C . VAL A 1 93 ? -16.848 8.673 15.784 1.00 96.00 93 VAL A C 1
ATOM 751 O O . VAL A 1 93 ? -17.084 9.814 15.392 1.00 96.00 93 VAL A O 1
ATOM 754 N N . VAL A 1 94 ? -16.009 8.413 16.786 1.00 96.38 94 VAL A N 1
ATOM 755 C CA . VAL A 1 94 ? -15.107 9.407 17.385 1.00 96.38 94 VAL A CA 1
ATOM 756 C C . VAL A 1 94 ? -13.691 8.949 17.073 1.00 96.38 94 VAL A C 1
ATOM 758 O O . VAL A 1 94 ? -13.327 7.832 17.427 1.00 96.38 94 VAL A O 1
ATOM 761 N N . VAL A 1 95 ? -12.928 9.788 16.373 1.00 93.88 95 VAL A N 1
ATOM 762 C CA . VAL A 1 95 ? -11.546 9.499 15.972 1.00 93.88 95 VAL A CA 1
ATOM 763 C C . VAL A 1 95 ? -10.626 10.438 16.740 1.00 93.88 95 VAL A C 1
ATOM 765 O O . VAL A 1 95 ? -10.810 11.654 16.682 1.00 93.88 95 VAL A O 1
ATOM 768 N N . TYR A 1 96 ? -9.664 9.870 17.462 1.00 91.62 96 TYR A N 1
ATOM 769 C CA . TYR A 1 96 ? -8.604 10.611 18.144 1.00 91.62 96 TYR A CA 1
ATOM 770 C C . TYR A 1 96 ? -7.398 10.740 17.204 1.00 91.62 96 TYR A C 1
ATOM 772 O O . TYR A 1 96 ? -7.090 9.807 16.464 1.00 91.62 96 TYR A O 1
ATOM 780 N N . LEU A 1 97 ? -6.755 11.907 17.209 1.00 84.81 97 LEU A N 1
ATOM 781 C CA . LEU A 1 97 ? -5.511 12.191 16.486 1.00 84.81 97 LEU A CA 1
ATOM 782 C C . LEU A 1 97 ? -4.401 12.376 17.529 1.00 84.81 97 LEU A C 1
ATOM 784 O O . LEU A 1 97 ? -3.901 13.487 17.695 1.00 84.81 97 LEU A O 1
ATOM 788 N N . ASP A 1 98 ? -4.134 11.324 18.302 1.00 70.94 98 ASP A N 1
ATOM 789 C CA . ASP A 1 98 ? -3.000 11.284 19.236 1.00 70.94 98 ASP A CA 1
ATOM 790 C C . ASP A 1 98 ? -1.691 10.944 18.504 1.00 70.94 98 ASP A C 1
ATOM 792 O O . ASP A 1 98 ? -1.752 10.218 17.480 1.00 70.94 98 ASP A O 1
#

Sequence (98 aa):
DIINKSHFLGAAYGMEKMMGRDHTPVRKVFDYAEEHFLTEVPLQYILTVTTTKGPETTINGLFIGRNRRLFEEAVLESQKQNLDLLERPLSKVVVYLD

Foldseek 3Di:
DLVVVLVVQCVVVPCVVPPLDDDDPSNVVVVVCCVPPCVPPPDKDWQFQWDDDVPDIDTPDTQIGDDVVSVVVSSVSNCVVPDDDDPDDDPDDDDDPD

Secondary structure (DSSP, 8-state):
-HHHHHHHHHHHH-HHHHTT-S--HHHHHHHHHHHHHSTTS---EEEEEEEEETTEEEEEEEEEES-HHHHHHHHHHHHHHH----SS--S-------